Protein AF-A0A7V3CCT3-F1 (afdb_monomer_lite)

Foldseek 3Di:
DDDDDDDDDDDDDDDDDDDPDDDPPPPPVVVVVVVVPLPQFAEAEDALPDFDDPLQWAEEEAALDDAPPDDCVRSVHPYYLNLLHDDPVLCVVPVVDPVCQVVSLVVSLVSVVVVVVSLVVQVVCSSVGRHHYYYDNDPDPCRDSSNSSVVSSPPD

Secondary structure (DSSP, 8-state):
--------------------------TTHHHHHHHHT----EEEEEETTSPP-GGG-EEEE--SSPPTT--HHHHT-SEE-GGGSPPHHHHHHHTT-GGGHHHHHHHHHHHHHTTHHHHHHHHHHHHHHSEEEEEE--S-SSSSHHHHHHHHHH--

Sequence (156 aa):
MGIWEAIRCRSRHPRWNTWARRAPRDRFQSKIQASLQKGRGVIQIKRVYESPLKKDGYRVLVDRLWPRGLSKQAAKVDLWLKEVAPSDSLRKWYSHDVEKWQGFVKKYSAELRGKSPSLAQIKALEKQQGTVTLLFGARDPEHNQAVVLLRVLKKK

Radius of gyration: 30.1 Å; chains: 1; bounding box: 76×50×82 Å

Structure (mmCIF, N/CA/C/O backbone):
data_AF-A0A7V3CCT3-F1
#
_entry.id   AF-A0A7V3CCT3-F1
#
loop_
_atom_site.group_PDB
_atom_site.id
_atom_site.type_symbol
_atom_site.label_atom_id
_atom_site.label_alt_id
_atom_site.label_comp_id
_atom_site.label_asym_id
_atom_site.label_entity_id
_atom_site.label_seq_id
_atom_site.pdbx_PDB_ins_code
_atom_site.Cartn_x
_atom_site.Cartn_y
_atom_site.Cartn_z
_atom_site.occupancy
_atom_site.B_iso_or_equiv
_atom_site.auth_seq_id
_atom_site.auth_comp_id
_atom_site.auth_asym_id
_atom_site.auth_atom_id
_atom_site.pdbx_PDB_model_num
ATOM 1 N N . MET A 1 1 ? -58.102 -38.742 65.614 1.00 39.06 1 MET A N 1
ATOM 2 C CA . MET A 1 1 ? -56.829 -38.185 65.106 1.00 39.06 1 MET A CA 1
ATOM 3 C C . MET A 1 1 ? -57.101 -37.608 63.722 1.00 39.06 1 MET A C 1
ATOM 5 O O . MET A 1 1 ? -57.576 -38.363 62.889 1.00 39.06 1 MET A O 1
ATOM 9 N N . GLY A 1 2 ? -56.886 -36.301 63.509 1.00 45.34 2 GLY A N 1
ATOM 10 C CA . GLY A 1 2 ? -56.989 -35.654 62.186 1.00 45.34 2 GLY A CA 1
ATOM 11 C C . GLY A 1 2 ? -58.206 -34.751 61.927 1.00 45.34 2 GLY A C 1
ATOM 12 O O . GLY A 1 2 ? -58.857 -34.895 60.902 1.00 45.34 2 GLY A O 1
ATOM 13 N N . ILE A 1 3 ? -58.510 -33.829 62.844 1.00 42.59 3 ILE A N 1
ATOM 14 C CA . ILE A 1 3 ? -59.279 -32.598 62.564 1.00 42.59 3 ILE A CA 1
ATOM 15 C C . ILE A 1 3 ? -58.409 -31.714 61.655 1.00 42.59 3 ILE A C 1
ATOM 17 O O . ILE A 1 3 ? -57.215 -31.682 61.912 1.00 42.59 3 ILE A O 1
ATOM 21 N N . TRP A 1 4 ? -58.957 -31.044 60.634 1.00 37.31 4 TRP A N 1
ATOM 22 C CA . TRP A 1 4 ? -58.768 -29.604 60.354 1.00 37.31 4 TRP A CA 1
ATOM 23 C C . TRP A 1 4 ? -59.691 -29.177 59.207 1.00 37.31 4 TRP A C 1
ATOM 25 O O . TRP A 1 4 ? -59.525 -29.527 58.040 1.00 37.31 4 TRP A O 1
ATOM 35 N N . GLU A 1 5 ? -60.705 -28.438 59.636 1.00 39.12 5 GLU A N 1
ATOM 36 C CA . GLU A 1 5 ? -61.680 -27.677 58.879 1.00 39.12 5 GLU A CA 1
ATOM 37 C C . GLU A 1 5 ? -61.063 -26.613 57.962 1.00 39.12 5 GLU A C 1
ATOM 39 O O . GLU A 1 5 ? -59.902 -26.224 58.071 1.00 39.12 5 GLU A O 1
ATOM 44 N N . ALA A 1 6 ? -61.944 -26.140 57.081 1.00 44.69 6 ALA A N 1
ATOM 45 C CA . ALA A 1 6 ? -61.910 -24.935 56.267 1.00 44.69 6 ALA A CA 1
ATOM 46 C C . ALA A 1 6 ? -61.129 -23.737 56.842 1.00 44.69 6 ALA A C 1
ATOM 48 O O . ALA A 1 6 ? -61.041 -23.561 58.046 1.00 44.69 6 ALA A O 1
ATOM 49 N N . ILE A 1 7 ? -60.729 -22.809 55.963 1.00 51.19 7 ILE A N 1
ATOM 50 C CA . ILE A 1 7 ? -61.188 -21.408 56.028 1.00 51.19 7 ILE A CA 1
ATOM 51 C C . ILE A 1 7 ? -60.802 -20.678 54.736 1.00 51.19 7 ILE A C 1
ATOM 53 O O . ILE A 1 7 ? -59.647 -20.553 54.335 1.00 51.19 7 ILE A O 1
ATOM 57 N N . ARG A 1 8 ? -61.845 -20.163 54.090 1.00 41.59 8 ARG A N 1
ATOM 58 C CA . ARG A 1 8 ? -61.820 -19.166 53.027 1.00 41.59 8 ARG A CA 1
ATOM 59 C C . ARG A 1 8 ? -61.473 -17.828 53.696 1.00 41.59 8 ARG A C 1
ATOM 61 O O . ARG A 1 8 ? -62.270 -17.354 54.497 1.00 41.59 8 ARG A O 1
ATOM 68 N N . CYS A 1 9 ? -60.337 -17.206 53.378 1.00 38.47 9 CYS A N 1
ATOM 69 C CA . CYS A 1 9 ? -60.020 -15.863 53.878 1.00 38.47 9 CYS A CA 1
ATOM 70 C C . CYS A 1 9 ? -59.707 -14.907 52.719 1.00 38.47 9 CYS A C 1
ATOM 72 O O . CYS A 1 9 ? -58.671 -14.983 52.063 1.00 38.47 9 CYS A O 1
ATOM 74 N N . ARG A 1 10 ? -60.664 -14.015 52.453 1.00 44.84 10 ARG A N 1
ATOM 75 C CA . ARG A 1 10 ? -60.545 -12.838 51.592 1.00 44.84 10 ARG A CA 1
ATOM 76 C C . ARG A 1 10 ? -60.201 -11.662 52.499 1.00 44.84 10 ARG A C 1
ATOM 78 O O . ARG A 1 10 ? -61.081 -11.245 53.241 1.00 44.84 10 ARG A O 1
ATOM 85 N N . SER A 1 11 ? -59.016 -11.061 52.369 1.00 49.22 11 SER A N 1
ATOM 86 C CA . SER A 1 11 ? -58.819 -9.656 52.768 1.00 49.22 11 SER A CA 1
ATOM 87 C C . SER A 1 11 ? -57.441 -9.082 52.422 1.00 49.22 11 SER A C 1
ATOM 89 O O . SER A 1 11 ? -56.432 -9.502 52.970 1.00 49.22 11 SER A O 1
ATOM 91 N N . ARG A 1 12 ? -57.497 -8.004 51.626 1.00 44.47 12 ARG A N 1
ATOM 92 C CA . ARG A 1 12 ? -56.816 -6.708 51.827 1.00 44.47 12 ARG A CA 1
ATOM 93 C C . ARG A 1 12 ? -55.294 -6.617 51.611 1.00 44.47 12 ARG A C 1
ATOM 95 O O . ARG A 1 12 ? -54.492 -6.968 52.464 1.00 44.47 12 ARG A O 1
ATOM 102 N N . HIS A 1 13 ? -54.940 -5.932 50.518 1.00 49.50 13 HIS A N 1
ATOM 103 C CA . HIS A 1 13 ? -53.770 -5.045 50.442 1.00 49.50 13 HIS A CA 1
ATOM 104 C C . HIS A 1 13 ? -53.773 -4.001 51.578 1.00 49.50 13 HIS A C 1
ATOM 106 O O . HIS A 1 13 ? -54.846 -3.544 51.983 1.00 49.50 13 HIS A O 1
ATOM 112 N N . PRO A 1 14 ? -52.584 -3.584 52.050 1.00 46.84 14 PRO A N 1
ATOM 113 C CA . PRO A 1 14 ? -52.006 -2.294 51.623 1.00 46.84 14 PRO A CA 1
ATOM 114 C C . PRO A 1 14 ? -50.490 -2.411 51.315 1.00 46.84 14 PRO A C 1
ATOM 116 O O . PRO A 1 14 ? -49.787 -3.183 51.947 1.00 46.84 14 PRO A O 1
ATOM 119 N N . ARG A 1 15 ? -49.979 -1.856 50.206 1.00 41.72 15 ARG A N 1
ATOM 120 C CA . ARG A 1 15 ? -49.548 -0.457 49.947 1.00 41.72 15 ARG A CA 1
ATOM 121 C C . ARG A 1 15 ? -48.090 -0.202 50.402 1.00 41.72 15 ARG A C 1
ATOM 123 O O . ARG A 1 15 ? -47.757 -0.499 51.540 1.00 41.72 15 ARG A O 1
ATOM 130 N N . TRP A 1 16 ? -47.317 0.445 49.507 1.00 39.09 16 TRP A N 1
ATOM 131 C CA . TRP A 1 16 ? -45.945 1.008 49.641 1.00 39.09 16 TRP A CA 1
ATOM 132 C C . TRP A 1 16 ? -44.796 -0.018 49.484 1.00 39.09 16 TRP A C 1
ATOM 134 O O . TRP A 1 16 ? -44.836 -1.066 50.103 1.00 39.09 16 TRP A O 1
ATOM 144 N N . ASN A 1 17 ? -43.742 0.140 48.668 1.00 43.91 17 ASN A N 1
ATOM 145 C CA . ASN A 1 17 ? -43.080 1.283 48.019 1.00 43.91 17 ASN A CA 1
ATOM 146 C C . ASN A 1 17 ? -42.435 0.805 46.693 1.00 43.91 17 ASN A C 1
ATOM 148 O O . ASN A 1 17 ? -41.908 -0.299 46.626 1.00 43.91 17 ASN A O 1
ATOM 152 N N . THR A 1 18 ? -42.623 1.491 45.561 1.00 45.62 18 THR A N 1
ATOM 153 C CA . THR A 1 18 ? -41.684 2.467 44.960 1.00 45.62 18 THR A CA 1
ATOM 154 C C . THR A 1 18 ? -40.189 2.091 45.025 1.00 45.62 18 THR A C 1
ATOM 156 O O . THR A 1 18 ? -39.649 1.751 46.072 1.00 45.62 18 THR A O 1
ATOM 159 N N . TRP A 1 19 ? -39.510 2.254 43.880 1.00 41.69 19 TRP A N 1
ATOM 160 C CA . TRP A 1 19 ? -38.050 2.200 43.699 1.00 41.69 19 TRP A CA 1
ATOM 161 C C . TRP A 1 19 ? -37.409 0.802 43.650 1.00 41.69 19 TRP A C 1
ATOM 163 O O . TRP A 1 19 ? -36.499 0.495 44.420 1.00 41.69 19 TRP A O 1
ATOM 173 N N . ALA A 1 20 ? -37.748 0.004 42.629 1.00 43.47 20 ALA A N 1
ATOM 174 C CA . ALA A 1 20 ? -36.743 -0.874 42.024 1.00 43.47 20 ALA A CA 1
ATOM 175 C C . ALA A 1 20 ? -35.636 0.036 41.474 1.00 43.47 20 ALA A C 1
ATOM 177 O O . ALA A 1 20 ? -35.740 0.623 40.393 1.00 43.47 20 ALA A O 1
ATOM 178 N N . ARG A 1 21 ? -34.644 0.276 42.333 1.00 44.69 21 ARG A N 1
ATOM 179 C CA . ARG A 1 21 ? -33.510 1.156 42.105 1.00 44.69 21 ARG A CA 1
ATOM 180 C C . ARG A 1 21 ? -32.900 0.783 40.765 1.00 44.69 21 ARG A C 1
ATOM 182 O O . ARG A 1 21 ? -32.457 -0.345 40.567 1.00 44.69 21 ARG A O 1
ATOM 189 N N . ARG A 1 22 ? -32.888 1.768 39.863 1.00 43.06 22 ARG A N 1
ATOM 190 C CA . ARG A 1 22 ? -31.959 1.843 38.739 1.00 43.06 22 ARG A CA 1
ATOM 191 C C . ARG A 1 22 ? -30.612 1.339 39.246 1.00 43.06 22 ARG A C 1
ATOM 193 O O . ARG A 1 22 ? -29.985 2.014 40.062 1.00 43.06 22 ARG A O 1
ATOM 200 N N . ALA A 1 23 ? -30.206 0.152 38.801 1.00 43.25 23 ALA A N 1
ATOM 201 C CA . ALA A 1 23 ? -28.835 -0.287 38.969 1.00 43.25 23 ALA A CA 1
ATOM 202 C C . ALA A 1 23 ? -27.946 0.870 38.483 1.00 43.25 23 ALA A C 1
ATOM 204 O O . ALA A 1 23 ? -28.235 1.427 37.412 1.00 43.25 23 ALA A O 1
ATOM 205 N N . PRO A 1 24 ? -26.926 1.297 39.248 1.00 44.81 24 PRO A N 1
ATOM 206 C CA . PRO A 1 24 ? -25.957 2.241 38.733 1.00 44.81 24 PRO A CA 1
ATOM 207 C C . PRO A 1 24 ? -25.409 1.616 37.457 1.00 44.81 24 PRO A C 1
ATOM 209 O O . PRO A 1 24 ? -24.809 0.543 37.490 1.00 44.81 24 PRO A O 1
ATOM 212 N N . ARG A 1 25 ? -25.702 2.235 36.310 1.00 48.25 25 ARG A N 1
ATOM 213 C CA . ARG A 1 25 ? -25.051 1.886 35.053 1.00 48.25 25 ARG A CA 1
ATOM 214 C C . ARG A 1 25 ? -23.604 2.280 35.265 1.00 48.25 25 ARG A C 1
ATOM 216 O O . ARG A 1 25 ? -23.254 3.455 35.168 1.00 48.25 25 ARG A O 1
ATOM 223 N N . ASP A 1 26 ? -22.833 1.300 35.704 1.00 50.44 26 ASP A N 1
ATOM 224 C CA . ASP A 1 26 ? -21.446 1.428 36.074 1.00 50.44 26 ASP A CA 1
ATOM 225 C C . ASP A 1 26 ? -20.691 2.039 34.883 1.00 50.44 26 ASP A C 1
ATOM 227 O O . ASP A 1 26 ? -20.462 1.417 33.842 1.00 50.44 26 ASP A O 1
ATOM 231 N N . ARG A 1 27 ? -20.399 3.340 34.997 1.00 51.38 27 ARG A N 1
ATOM 232 C CA . ARG A 1 27 ? -19.693 4.135 33.981 1.00 51.38 27 ARG A CA 1
ATOM 233 C C . ARG A 1 27 ? -18.247 3.639 33.806 1.00 51.38 27 ARG A C 1
ATOM 235 O O . ARG A 1 27 ? -17.562 4.040 32.867 1.00 51.38 27 ARG A O 1
ATOM 242 N N . PHE A 1 28 ? -17.777 2.780 34.711 1.00 49.88 28 PHE A N 1
ATOM 243 C CA . PHE A 1 28 ? -16.429 2.240 34.735 1.00 49.88 28 PHE A CA 1
ATOM 244 C C . PHE A 1 28 ? -16.306 1.023 33.807 1.00 49.88 28 PHE A C 1
ATOM 246 O O . PHE A 1 28 ? -15.385 0.968 32.989 1.00 49.88 28 PHE A O 1
ATOM 253 N N . GLN A 1 29 ? -17.295 0.121 33.808 1.00 45.41 29 GLN A N 1
ATOM 254 C CA . GLN A 1 29 ? -17.315 -1.041 32.904 1.00 45.41 29 GLN A CA 1
ATOM 255 C C . GLN A 1 29 ? -17.384 -0.663 31.413 1.00 45.41 29 GLN A C 1
ATOM 257 O O . GLN A 1 29 ? -16.833 -1.366 30.565 1.00 45.41 29 GLN A O 1
ATOM 262 N N . SER A 1 30 ? -17.968 0.491 31.081 1.00 51.03 30 SER A N 1
ATOM 263 C CA . SER A 1 30 ? -18.084 0.964 29.692 1.00 51.03 30 SER A CA 1
ATOM 264 C C . SER A 1 30 ? -16.743 1.410 29.090 1.00 51.03 30 SER A C 1
ATOM 266 O O . SER A 1 30 ? -16.529 1.254 27.888 1.00 51.03 30 SER A O 1
ATOM 268 N N . LYS A 1 31 ? -15.801 1.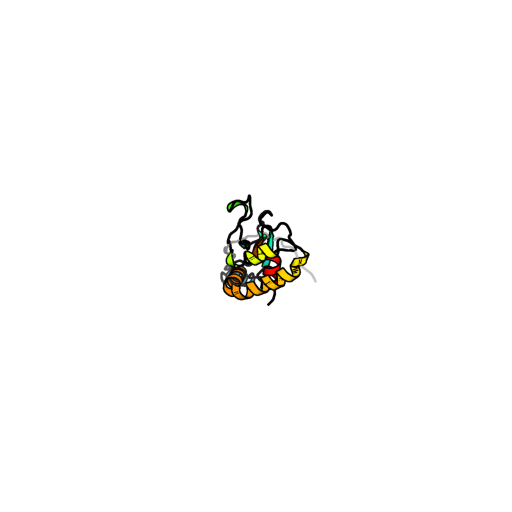908 29.906 1.00 49.81 31 LYS A N 1
ATOM 269 C CA . LYS A 1 31 ? -14.456 2.287 29.429 1.00 49.81 31 LYS A CA 1
ATOM 270 C C . LYS A 1 31 ? -13.546 1.077 29.217 1.00 49.81 31 LYS A C 1
ATOM 272 O O . LYS A 1 31 ? -12.746 1.082 28.286 1.00 49.81 31 LYS A O 1
ATOM 277 N N . ILE A 1 32 ? -13.694 0.041 30.043 1.00 54.47 32 ILE A N 1
ATOM 278 C CA . ILE A 1 32 ? -12.896 -1.192 29.959 1.00 54.47 32 ILE A CA 1
ATOM 279 C C . ILE A 1 32 ? -13.372 -2.072 28.790 1.00 54.47 32 ILE A C 1
ATOM 281 O O . ILE A 1 32 ? -12.557 -2.627 28.058 1.00 54.47 32 ILE A O 1
ATOM 285 N N . GLN A 1 33 ? -14.680 -2.128 28.518 1.00 48.53 33 GLN A N 1
ATOM 286 C CA . GLN A 1 33 ? -15.198 -2.819 27.329 1.00 48.53 33 GLN A CA 1
ATOM 287 C C . GLN A 1 33 ? -14.821 -2.113 26.013 1.00 48.53 33 GLN A C 1
ATOM 289 O O . GLN A 1 33 ? -14.535 -2.786 25.023 1.00 48.53 33 GLN A O 1
ATOM 294 N N . ALA A 1 34 ? -14.740 -0.776 26.002 1.00 49.75 34 ALA A N 1
ATOM 295 C CA . ALA A 1 34 ? -14.255 -0.016 24.846 1.00 49.75 34 ALA A CA 1
ATOM 296 C C . ALA A 1 34 ? -12.736 -0.164 24.615 1.00 49.75 34 ALA A C 1
ATOM 298 O O . ALA A 1 34 ? -12.281 -0.090 23.475 1.00 49.75 34 ALA A O 1
ATOM 299 N N . SER A 1 35 ? -11.942 -0.398 25.669 1.00 48.25 35 SER A N 1
ATOM 300 C CA . SER A 1 35 ? -10.492 -0.604 25.544 1.00 48.25 35 SER A CA 1
ATOM 301 C C . SER A 1 35 ? -10.116 -2.036 25.141 1.00 48.25 35 SER A C 1
ATOM 303 O O . SER A 1 35 ? -9.110 -2.223 24.459 1.00 48.25 35 SER A O 1
ATOM 305 N N . LEU A 1 36 ? -10.944 -3.032 25.481 1.00 48.16 36 LEU A N 1
ATOM 306 C CA . LEU A 1 36 ? -10.728 -4.450 25.150 1.00 48.16 36 LEU A CA 1
ATOM 307 C C . LEU A 1 36 ? -11.231 -4.856 23.752 1.00 48.16 36 LEU A C 1
ATOM 309 O O . LEU A 1 36 ? -10.789 -5.872 23.222 1.00 48.16 36 LEU A O 1
ATOM 313 N N . GLN A 1 37 ? -12.087 -4.049 23.111 1.00 50.06 37 GLN A N 1
ATOM 314 C CA . GLN A 1 37 ? -12.471 -4.216 21.698 1.00 50.06 37 GLN A CA 1
ATOM 315 C C . GLN A 1 37 ? -11.497 -3.566 20.703 1.00 50.06 37 GLN A C 1
ATOM 317 O O . GLN A 1 37 ? -11.773 -3.542 19.502 1.00 50.06 37 GLN A O 1
ATOM 322 N N . LYS A 1 38 ? -10.320 -3.095 21.142 1.00 55.53 38 LYS A N 1
ATOM 323 C CA . LYS A 1 38 ? -9.178 -2.900 20.232 1.00 55.53 38 LYS A CA 1
ATOM 324 C C . LYS A 1 38 ? -8.644 -4.272 19.813 1.00 55.53 38 LYS A C 1
ATOM 326 O O . LYS A 1 38 ? -7.557 -4.696 20.200 1.00 55.53 38 LYS A O 1
ATOM 331 N N . GLY A 1 39 ? -9.459 -4.992 19.042 1.00 52.22 39 GLY A N 1
ATOM 332 C CA . GLY A 1 39 ? -9.052 -6.189 18.331 1.00 52.22 39 GLY A CA 1
ATOM 333 C C . GLY A 1 39 ? -7.802 -5.874 17.522 1.00 52.22 39 GLY A C 1
ATOM 334 O O . GLY A 1 39 ? -7.616 -4.737 17.083 1.00 52.22 39 GLY A O 1
ATOM 335 N N . ARG A 1 40 ? -6.922 -6.872 17.383 1.00 66.75 40 ARG A N 1
ATOM 336 C CA . ARG A 1 40 ? -5.731 -6.796 16.529 1.00 66.75 40 ARG A CA 1
ATOM 337 C C . ARG A 1 40 ? -6.106 -6.050 15.259 1.00 66.75 40 ARG A C 1
ATOM 339 O O . ARG A 1 40 ? -7.024 -6.480 14.562 1.00 66.75 40 ARG A O 1
ATOM 346 N N . GLY A 1 41 ? -5.452 -4.918 15.035 1.00 76.56 41 GLY A N 1
ATOM 347 C CA . GLY A 1 41 ? -5.752 -4.108 13.880 1.00 76.56 41 GLY A CA 1
ATOM 348 C C . GLY A 1 41 ? -5.677 -4.947 12.606 1.00 76.56 41 GLY A C 1
ATOM 349 O O . GLY A 1 41 ? -4.896 -5.897 12.500 1.00 76.56 41 GLY A O 1
ATOM 350 N N . VAL A 1 42 ? -6.578 -4.668 11.673 1.00 89.94 42 VAL A N 1
ATOM 351 C CA . VAL A 1 42 ? -6.674 -5.402 10.416 1.00 89.94 42 VAL A CA 1
ATOM 352 C C . VAL A 1 42 ? -6.231 -4.472 9.312 1.00 89.94 42 VAL A C 1
ATOM 354 O O . VAL A 1 42 ? -6.879 -3.468 9.029 1.00 89.94 42 VAL A O 1
ATOM 357 N N . ILE A 1 43 ? -5.126 -4.829 8.667 1.00 92.75 43 ILE A N 1
ATOM 358 C CA . ILE A 1 43 ? -4.710 -4.208 7.416 1.00 92.75 43 ILE A CA 1
ATOM 359 C C . ILE A 1 43 ? -5.153 -5.130 6.283 1.00 92.75 43 ILE A C 1
ATOM 361 O O . ILE A 1 43 ? -4.792 -6.312 6.251 1.00 92.75 43 ILE A O 1
ATOM 365 N N . GLN A 1 44 ? -5.941 -4.589 5.362 1.00 93.94 44 GLN A N 1
ATOM 366 C CA . GLN A 1 44 ? -6.423 -5.280 4.169 1.00 93.94 44 GLN A CA 1
ATOM 367 C C . GLN A 1 44 ? -6.172 -4.438 2.919 1.00 93.94 44 GLN A C 1
ATOM 369 O O . GLN A 1 44 ? -5.804 -3.268 3.008 1.00 93.94 44 GLN A O 1
ATOM 374 N N . ILE A 1 45 ? -6.348 -5.043 1.749 1.00 94.81 45 ILE A N 1
ATOM 375 C CA . ILE A 1 45 ? -6.208 -4.379 0.451 1.00 94.81 45 ILE A CA 1
ATOM 376 C C . ILE A 1 45 ? -7.541 -4.437 -0.283 1.00 94.81 45 ILE A C 1
ATOM 378 O O . ILE A 1 45 ? -8.290 -5.401 -0.126 1.00 94.81 45 ILE A O 1
ATOM 382 N N . LYS A 1 46 ? -7.840 -3.412 -1.076 1.00 93.75 46 LYS A N 1
ATOM 383 C CA . LYS A 1 46 ? -9.046 -3.368 -1.907 1.00 93.75 46 LYS A CA 1
ATOM 384 C C . LYS A 1 46 ? -8.809 -2.504 -3.134 1.00 93.75 46 LYS A C 1
ATOM 386 O O . LYS A 1 46 ? -8.057 -1.527 -3.064 1.00 93.75 46 LYS A O 1
ATOM 391 N N . ARG A 1 47 ? -9.453 -2.816 -4.257 1.00 93.94 47 ARG A N 1
ATOM 392 C CA . ARG A 1 47 ? -9.369 -1.940 -5.426 1.00 93.94 47 ARG A CA 1
ATOM 393 C C . ARG A 1 47 ? -10.183 -0.680 -5.170 1.00 93.94 47 ARG A C 1
ATOM 395 O O . ARG A 1 47 ? -11.297 -0.720 -4.660 1.00 93.94 47 ARG A O 1
ATOM 402 N N . VAL A 1 48 ? -9.640 0.462 -5.568 1.00 92.00 48 VAL A N 1
ATOM 403 C CA . VAL A 1 48 ? -10.300 1.765 -5.396 1.00 92.00 48 VAL A CA 1
ATOM 404 C C . VAL A 1 48 ? -11.596 1.900 -6.207 1.00 92.00 48 VAL A C 1
ATOM 406 O O . VAL A 1 48 ? -12.465 2.681 -5.837 1.00 92.00 48 VAL A O 1
ATOM 409 N N . TYR A 1 49 ? -11.740 1.110 -7.276 1.00 89.38 49 TYR A N 1
ATOM 410 C CA . TYR A 1 49 ? -12.951 1.037 -8.102 1.00 89.38 49 TYR A CA 1
ATOM 411 C C . TYR A 1 49 ? -14.060 0.169 -7.492 1.00 89.38 49 TYR A C 1
ATOM 413 O O . TYR A 1 49 ? -15.191 0.212 -7.966 1.00 89.38 49 TYR A O 1
ATOM 421 N N . GLU A 1 50 ? -13.759 -0.632 -6.468 1.00 88.38 50 GLU A N 1
ATOM 422 C CA . GLU A 1 50 ? -14.783 -1.407 -5.773 1.00 88.38 50 GLU A CA 1
ATOM 423 C C . GLU A 1 50 ? -15.573 -0.517 -4.815 1.00 88.38 50 GLU A C 1
ATOM 425 O O . GLU A 1 50 ? -15.011 0.336 -4.116 1.00 88.38 50 GLU A O 1
ATOM 430 N N . SER A 1 51 ? -16.882 -0.765 -4.729 1.00 88.44 51 SER A N 1
ATOM 431 C CA . SER A 1 51 ? -17.779 0.015 -3.882 1.00 88.44 51 SER A CA 1
ATOM 432 C C . SER A 1 51 ? -17.301 0.030 -2.423 1.00 88.44 51 SER A C 1
ATOM 434 O O . SER A 1 51 ? -16.970 -1.027 -1.867 1.00 88.44 51 SER A O 1
ATOM 436 N N . PRO A 1 52 ? -17.254 1.206 -1.776 1.00 89.38 52 PRO A N 1
ATOM 437 C CA . PRO A 1 52 ? -16.833 1.323 -0.388 1.00 89.38 52 PRO A CA 1
ATOM 438 C C . PRO A 1 52 ? -17.821 0.608 0.536 1.00 89.38 52 PRO A C 1
ATOM 440 O O . PRO A 1 52 ? -19.032 0.794 0.434 1.00 89.38 52 PRO A O 1
ATOM 443 N N . LEU A 1 53 ? -17.301 -0.207 1.452 1.00 89.56 53 LEU A N 1
ATOM 444 C CA . LEU A 1 53 ? -18.092 -0.935 2.441 1.00 89.56 53 LEU A CA 1
ATOM 445 C C . LEU A 1 53 ? -17.770 -0.424 3.844 1.00 89.56 53 LEU A C 1
ATOM 447 O O . LEU A 1 53 ? -16.641 -0.038 4.128 1.00 89.56 53 LEU A O 1
ATOM 451 N N . LYS A 1 54 ? -18.741 -0.494 4.762 1.00 85.06 54 LYS A N 1
ATOM 452 C CA . LYS A 1 54 ? -18.541 -0.081 6.166 1.00 85.06 54 LYS A CA 1
ATOM 453 C C . LYS A 1 54 ? -17.422 -0.865 6.866 1.00 85.06 54 LYS A C 1
ATOM 455 O O . LYS A 1 54 ? -16.748 -0.325 7.732 1.00 85.06 54 LYS A O 1
ATOM 460 N N . LYS A 1 55 ? -17.195 -2.116 6.451 1.00 87.88 55 LYS A N 1
ATOM 461 C CA . LYS A 1 55 ? -16.109 -2.975 6.950 1.00 87.88 55 LYS A CA 1
ATOM 462 C C . LYS A 1 55 ? -14.713 -2.570 6.465 1.00 87.88 55 LYS A C 1
ATOM 464 O O . LYS A 1 55 ? -13.735 -3.133 6.939 1.00 87.88 55 LYS A O 1
ATOM 469 N N . ASP A 1 56 ? -14.608 -1.641 5.512 1.00 87.88 56 ASP A N 1
ATOM 470 C CA . ASP A 1 56 ? -13.310 -1.196 4.998 1.00 87.88 56 ASP A CA 1
ATOM 471 C C . ASP A 1 56 ? -12.572 -0.316 6.027 1.00 87.88 56 ASP A C 1
ATOM 473 O O . ASP A 1 56 ? -11.353 -0.162 5.944 1.00 87.88 56 ASP A O 1
ATOM 477 N N . GLY A 1 57 ? -13.283 0.238 7.014 1.00 91.62 57 GLY A N 1
ATOM 478 C CA . GLY A 1 57 ? -12.691 1.132 8.005 1.00 91.62 57 GLY A CA 1
ATOM 479 C C . GLY A 1 57 ? -12.037 2.343 7.340 1.00 91.62 57 GLY A C 1
ATOM 480 O O . GLY A 1 57 ? -12.636 2.974 6.470 1.00 91.62 57 GLY A O 1
ATOM 481 N N . TYR A 1 58 ? -10.805 2.648 7.743 1.00 93.81 58 TYR A N 1
ATOM 482 C CA . TYR A 1 58 ? -10.046 3.790 7.239 1.00 93.81 58 TYR A CA 1
ATOM 483 C C . TYR A 1 58 ? -9.383 3.476 5.893 1.00 93.81 58 TYR A C 1
ATOM 485 O O . TYR A 1 58 ? -8.598 2.531 5.779 1.00 93.81 58 TYR A O 1
ATOM 493 N N . ARG A 1 59 ? -9.675 4.266 4.860 1.00 94.44 59 ARG A N 1
ATOM 494 C CA . ARG A 1 59 ? -9.288 3.992 3.470 1.00 94.44 59 ARG A CA 1
ATOM 495 C C . ARG A 1 59 ? -8.090 4.839 3.047 1.00 94.44 59 ARG A C 1
ATOM 497 O O . ARG A 1 59 ? -8.187 6.057 2.894 1.00 94.44 59 ARG A O 1
ATOM 504 N N . VAL A 1 60 ? -6.958 4.180 2.802 1.00 94.94 60 VAL A N 1
ATOM 505 C CA . VAL A 1 60 ? -5.681 4.822 2.459 1.00 94.94 60 VAL A CA 1
ATOM 506 C C . VAL A 1 60 ? -5.291 4.490 1.025 1.00 94.94 60 VAL A C 1
ATOM 508 O O . VAL A 1 60 ? -4.997 3.341 0.717 1.00 94.94 60 VAL A O 1
ATOM 511 N N . LEU A 1 61 ? -5.233 5.483 0.140 1.00 94.81 61 LEU A N 1
ATOM 512 C CA . LEU A 1 61 ? -4.700 5.307 -1.211 1.00 94.81 61 LEU A CA 1
ATOM 513 C C . LEU A 1 61 ? -3.173 5.213 -1.159 1.00 94.81 61 LEU A C 1
ATOM 515 O O . LEU A 1 61 ? -2.509 6.142 -0.698 1.00 94.81 61 LEU A O 1
ATOM 519 N N . VAL A 1 62 ? -2.626 4.101 -1.654 1.00 94.12 62 VAL A N 1
ATOM 520 C CA . VAL A 1 62 ? -1.177 3.817 -1.657 1.00 94.12 62 VAL A CA 1
ATOM 521 C C . VAL A 1 62 ? -0.554 3.874 -3.053 1.00 94.12 62 VAL A C 1
ATOM 523 O O . VAL A 1 62 ? 0.600 3.498 -3.245 1.00 94.12 62 VAL A O 1
ATOM 526 N N . ASP A 1 63 ? -1.313 4.346 -4.040 1.00 91.06 63 ASP A N 1
ATOM 527 C CA . ASP A 1 63 ? -0.810 4.605 -5.383 1.00 91.06 63 ASP A CA 1
ATOM 528 C C . ASP A 1 63 ? -0.176 5.986 -5.504 1.00 91.06 63 ASP A C 1
ATOM 530 O O . ASP A 1 63 ? -0.612 6.956 -4.884 1.00 91.06 63 ASP A O 1
ATOM 534 N N . ARG A 1 64 ? 0.835 6.096 -6.369 1.00 89.06 64 ARG A N 1
ATOM 535 C CA . ARG A 1 64 ? 1.440 7.395 -6.695 1.00 89.06 64 ARG A CA 1
ATOM 536 C C . ARG A 1 64 ? 0.535 8.241 -7.584 1.00 89.06 64 ARG A C 1
ATOM 538 O O . ARG A 1 64 ? 0.610 9.464 -7.545 1.00 89.06 64 ARG A O 1
ATOM 545 N N . LEU A 1 65 ? -0.293 7.586 -8.393 1.00 87.81 65 LEU A N 1
ATOM 546 C CA . LEU A 1 65 ? -1.210 8.227 -9.323 1.00 87.81 65 LEU A CA 1
ATOM 547 C C . LEU A 1 65 ? -2.640 8.060 -8.833 1.00 87.81 65 LEU A C 1
ATOM 549 O O . LEU A 1 65 ? -3.039 6.982 -8.399 1.00 87.81 65 LEU A O 1
ATOM 553 N N . TRP A 1 66 ? -3.418 9.129 -8.947 1.00 87.94 66 TRP A N 1
ATOM 554 C CA . TRP A 1 66 ? -4.844 9.051 -8.685 1.00 87.94 66 TRP A CA 1
ATOM 555 C C . TRP A 1 66 ? -5.523 8.149 -9.737 1.00 87.94 66 TRP A C 1
ATOM 557 O O . TRP A 1 66 ? -5.213 8.274 -10.929 1.00 87.94 66 TRP A O 1
ATOM 567 N N . PRO A 1 67 ? -6.428 7.234 -9.340 1.00 86.94 67 PRO A N 1
ATOM 568 C CA . PRO A 1 67 ? -7.165 6.394 -10.281 1.00 86.94 67 PRO A CA 1
ATOM 569 C C . PRO A 1 67 ? -7.998 7.244 -11.245 1.00 86.94 67 PRO A C 1
ATOM 571 O O . PRO A 1 67 ? -8.701 8.173 -10.845 1.00 86.94 67 PRO A O 1
ATOM 574 N N . ARG A 1 68 ? -7.918 6.932 -12.539 1.00 87.75 68 ARG A N 1
ATOM 575 C CA . ARG A 1 68 ? -8.622 7.697 -13.574 1.00 87.75 68 ARG A CA 1
ATOM 576 C C . ARG A 1 68 ? -10.132 7.491 -13.454 1.00 87.75 68 ARG A C 1
ATOM 578 O O . ARG A 1 68 ? -10.584 6.405 -13.112 1.00 87.75 68 ARG A O 1
ATOM 585 N N . GLY A 1 69 ? -10.904 8.533 -13.757 1.00 87.44 69 GLY A N 1
ATOM 586 C CA . GLY A 1 69 ? -12.369 8.455 -13.789 1.00 87.44 69 GLY A CA 1
ATOM 587 C C . GLY A 1 69 ? -13.051 8.343 -12.420 1.00 87.44 69 GLY A C 1
ATOM 588 O O . GLY A 1 69 ? -14.263 8.174 -12.373 1.00 87.44 69 GLY A O 1
ATOM 589 N N . LEU A 1 70 ? -12.313 8.459 -11.309 1.00 87.31 70 LEU A N 1
ATOM 590 C CA . LEU A 1 70 ? -12.890 8.486 -9.965 1.00 87.31 70 LEU A CA 1
ATOM 591 C C . LEU A 1 70 ? -12.759 9.869 -9.335 1.00 87.31 70 LEU A C 1
ATOM 593 O O . LEU A 1 70 ? -11.668 10.434 -9.264 1.00 87.31 70 LEU A O 1
ATOM 597 N N . SER A 1 71 ? -13.863 10.395 -8.809 1.00 86.88 71 SER A N 1
ATOM 598 C CA . SER A 1 71 ? -13.829 11.580 -7.953 1.00 86.88 71 SER A CA 1
ATOM 599 C C . SER A 1 71 ? -13.366 11.207 -6.540 1.00 86.88 71 SER A C 1
ATOM 601 O O . SER A 1 71 ? -13.545 10.073 -6.087 1.00 86.88 71 SER A O 1
ATOM 603 N N . LYS A 1 72 ? -12.803 12.171 -5.798 1.00 80.94 72 LYS A N 1
ATOM 604 C CA . LYS A 1 72 ? -12.422 11.973 -4.382 1.00 80.94 72 LYS A CA 1
ATOM 605 C C . LYS A 1 72 ? -13.598 11.484 -3.529 1.00 80.94 72 LYS A C 1
ATOM 607 O O . LYS A 1 72 ? -13.424 10.623 -2.672 1.00 80.94 72 LYS A O 1
ATOM 612 N N . GLN A 1 73 ? -14.795 12.006 -3.804 1.00 84.12 73 GLN A N 1
ATOM 613 C CA . GLN A 1 73 ? -16.022 11.649 -3.092 1.00 84.12 73 GLN A CA 1
ATOM 614 C C . GLN A 1 73 ? -16.468 10.212 -3.389 1.00 84.12 73 GLN A C 1
ATOM 616 O O . GLN A 1 73 ? -16.832 9.491 -2.459 1.00 84.12 73 GLN A O 1
ATOM 621 N N . ALA A 1 74 ? -16.399 9.788 -4.656 1.00 84.50 74 ALA A N 1
ATOM 622 C CA . ALA A 1 74 ? -16.768 8.438 -5.075 1.00 84.50 74 ALA A CA 1
ATOM 623 C C . ALA A 1 74 ? -15.783 7.385 -4.548 1.00 84.50 74 ALA A C 1
ATOM 625 O O . ALA A 1 74 ? -16.196 6.339 -4.056 1.00 84.50 74 ALA A O 1
ATOM 626 N N . ALA A 1 75 ? -14.481 7.686 -4.586 1.00 84.00 75 ALA A N 1
ATOM 627 C CA . ALA A 1 75 ? -13.439 6.767 -4.133 1.00 84.00 75 ALA A CA 1
ATOM 628 C C . ALA A 1 75 ? -13.423 6.563 -2.604 1.00 84.00 75 ALA A C 1
ATOM 630 O O . ALA A 1 75 ? -12.848 5.576 -2.132 1.00 84.00 75 ALA A O 1
ATOM 631 N N . LYS A 1 76 ? -14.042 7.478 -1.834 1.00 88.94 76 LYS A N 1
ATOM 632 C CA . LYS A 1 76 ? -14.033 7.492 -0.358 1.00 88.94 76 LYS A CA 1
ATOM 633 C C . LYS A 1 76 ? -12.620 7.247 0.183 1.00 88.94 76 LYS A C 1
ATOM 635 O O . LYS A 1 76 ? -12.383 6.285 0.904 1.00 88.94 76 LYS A O 1
ATOM 640 N N . VAL A 1 77 ? -11.663 8.053 -0.274 1.00 91.88 77 VAL A N 1
ATOM 641 C CA . VAL A 1 77 ? -10.271 7.998 0.192 1.00 91.88 77 VAL A CA 1
ATOM 642 C C . VAL A 1 77 ? -10.135 8.969 1.357 1.00 91.88 77 VAL A C 1
ATOM 644 O O . VAL A 1 77 ? -10.315 10.169 1.158 1.00 91.88 77 VAL A O 1
ATOM 647 N N . ASP A 1 78 ? -9.804 8.460 2.540 1.00 91.81 78 ASP A N 1
ATOM 648 C CA . ASP A 1 78 ? -9.592 9.280 3.737 1.00 91.81 78 ASP A CA 1
ATOM 649 C C . ASP A 1 78 ? -8.187 9.891 3.748 1.00 91.81 78 ASP A C 1
ATOM 651 O O . ASP A 1 78 ? -7.997 11.043 4.135 1.00 91.81 78 ASP A O 1
ATOM 655 N N . LEU A 1 79 ? -7.194 9.127 3.278 1.00 92.94 79 LEU A N 1
ATOM 656 C CA . LEU A 1 79 ? -5.799 9.553 3.209 1.00 92.94 79 LEU A CA 1
ATOM 657 C C . LEU A 1 79 ? -5.144 9.093 1.910 1.00 92.94 79 LEU A C 1
ATOM 659 O O . LEU A 1 79 ? -5.269 7.939 1.511 1.00 92.94 79 LEU A O 1
ATOM 663 N N . TRP A 1 80 ? -4.371 9.975 1.280 1.00 94.19 80 TRP A N 1
ATOM 664 C CA . TRP A 1 80 ? -3.534 9.621 0.138 1.00 94.19 80 TRP A CA 1
ATOM 665 C C . TRP A 1 80 ? -2.056 9.626 0.527 1.00 94.19 80 TRP A C 1
ATOM 667 O O . TRP A 1 80 ? -1.442 10.681 0.684 1.00 94.19 80 TRP A O 1
ATOM 677 N N . LEU A 1 81 ? -1.476 8.434 0.666 1.00 93.12 81 LEU A N 1
ATOM 678 C CA . LEU A 1 81 ? -0.104 8.236 1.120 1.00 93.12 81 LEU A CA 1
ATOM 679 C C . LEU A 1 81 ? 0.830 7.915 -0.053 1.00 93.12 81 LEU A C 1
ATOM 681 O O . LEU A 1 81 ? 1.387 6.826 -0.155 1.00 93.12 81 LEU A O 1
ATOM 685 N N . LYS A 1 82 ? 1.027 8.887 -0.946 1.00 91.06 82 LYS A N 1
ATOM 686 C CA . LYS A 1 82 ? 1.885 8.754 -2.142 1.00 91.06 82 LYS A CA 1
ATOM 687 C C . LYS A 1 82 ? 3.340 8.360 -1.843 1.00 91.06 82 LYS A C 1
ATOM 689 O O . LYS A 1 82 ? 4.004 7.794 -2.705 1.00 91.06 82 LYS A O 1
ATOM 694 N N . GLU A 1 83 ? 3.826 8.643 -0.635 1.00 89.50 83 GLU A N 1
ATOM 695 C CA . GLU A 1 83 ? 5.205 8.359 -0.224 1.00 89.50 83 GLU A CA 1
ATOM 696 C C . GLU A 1 83 ? 5.493 6.856 -0.155 1.00 89.50 83 GLU A C 1
ATOM 698 O O . GLU A 1 83 ? 6.592 6.417 -0.494 1.00 89.50 83 GLU A O 1
ATOM 703 N N . VAL A 1 84 ? 4.493 6.039 0.198 1.00 92.06 84 VAL A N 1
ATOM 704 C CA . VAL A 1 84 ? 4.660 4.581 0.281 1.00 92.06 84 VAL A CA 1
ATOM 705 C C . VAL A 1 84 ? 4.688 3.914 -1.097 1.00 92.06 84 VAL A C 1
ATOM 707 O O . VAL A 1 84 ? 5.220 2.815 -1.231 1.00 92.06 84 VAL A O 1
ATOM 710 N N . ALA A 1 85 ? 4.164 4.574 -2.1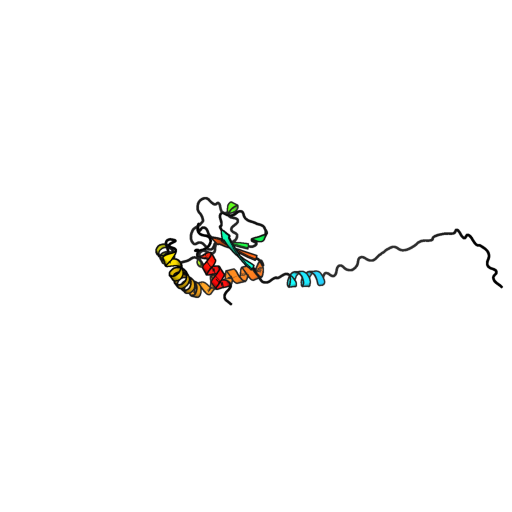32 1.00 91.25 85 ALA A N 1
ATOM 711 C CA . ALA A 1 85 ? 4.088 4.042 -3.491 1.00 91.25 85 ALA A CA 1
ATOM 712 C C . ALA A 1 85 ? 5.485 3.740 -4.079 1.00 91.25 85 ALA A C 1
ATOM 714 O O . ALA A 1 85 ? 6.463 4.370 -3.666 1.00 91.25 85 ALA A O 1
ATOM 715 N N . PRO A 1 86 ? 5.622 2.806 -5.038 1.00 92.00 86 PRO A N 1
ATOM 716 C CA . PRO A 1 86 ? 6.906 2.530 -5.688 1.00 92.00 86 PRO A CA 1
ATOM 717 C C . PRO A 1 86 ? 7.461 3.772 -6.399 1.00 92.00 86 PRO A C 1
ATOM 719 O O . PRO A 1 86 ? 6.704 4.659 -6.814 1.00 92.00 86 PRO A O 1
ATOM 722 N N . SER A 1 87 ? 8.785 3.837 -6.548 1.00 91.94 87 SER A N 1
ATOM 723 C CA . SER A 1 87 ? 9.433 4.881 -7.349 1.00 91.94 87 SER A CA 1
ATOM 724 C C . SER A 1 87 ? 8.949 4.869 -8.807 1.00 91.94 87 SER A C 1
ATOM 726 O O . SER A 1 87 ? 8.491 3.847 -9.327 1.00 91.94 87 SER A O 1
ATOM 728 N N . ASP A 1 88 ? 9.051 6.015 -9.489 1.00 90.12 88 ASP A N 1
ATOM 729 C CA . ASP A 1 88 ? 8.648 6.124 -10.898 1.00 90.12 88 ASP A CA 1
ATOM 730 C C . ASP A 1 88 ? 9.459 5.172 -11.794 1.00 90.12 88 ASP A C 1
ATOM 732 O O . ASP A 1 88 ? 8.893 4.469 -12.633 1.00 90.12 88 ASP A O 1
ATOM 736 N N . SER A 1 89 ? 10.765 5.063 -11.535 1.00 91.31 89 SER A N 1
ATOM 737 C CA . SER A 1 89 ? 11.665 4.135 -12.220 1.00 91.31 89 SER A CA 1
ATOM 738 C C . SER A 1 89 ? 11.246 2.679 -12.021 1.00 91.31 89 SER A C 1
ATOM 740 O O . SER A 1 89 ? 11.193 1.918 -12.987 1.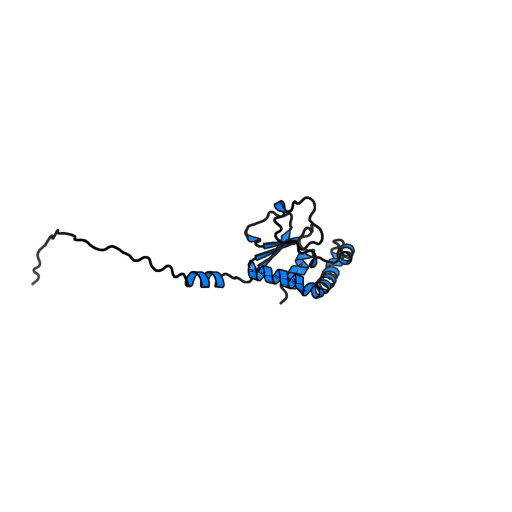00 91.31 89 SER A O 1
ATOM 742 N N . LEU A 1 90 ? 10.894 2.282 -10.792 1.00 91.44 90 LEU A N 1
ATOM 743 C CA . LEU A 1 90 ? 10.468 0.913 -10.507 1.00 91.44 90 LEU A CA 1
ATOM 744 C C . LEU A 1 90 ? 9.107 0.591 -11.134 1.00 91.44 90 LEU A C 1
ATOM 746 O O . LEU A 1 90 ? 8.922 -0.501 -11.672 1.00 91.44 90 LEU A O 1
ATOM 750 N N . ARG A 1 91 ? 8.175 1.550 -11.118 1.00 88.62 91 ARG A N 1
ATOM 751 C CA . ARG A 1 91 ? 6.873 1.431 -11.784 1.00 88.62 91 ARG A CA 1
ATOM 752 C C . ARG A 1 91 ? 7.031 1.242 -13.296 1.00 88.62 91 ARG A C 1
ATOM 754 O O . ARG A 1 91 ? 6.395 0.350 -13.854 1.00 88.62 91 ARG A O 1
ATOM 761 N N . LYS A 1 92 ? 7.881 2.049 -13.943 1.00 89.19 92 LYS A N 1
ATOM 762 C CA . LYS A 1 92 ? 8.196 1.940 -15.379 1.00 89.19 92 LYS A CA 1
ATOM 763 C C . LYS A 1 92 ? 8.879 0.620 -15.716 1.00 89.19 92 LYS A C 1
ATOM 765 O O . LYS A 1 92 ? 8.520 -0.010 -16.699 1.00 89.19 92 LYS A O 1
ATOM 770 N N . TRP A 1 93 ? 9.826 0.185 -14.887 1.00 92.62 93 TRP A N 1
ATOM 771 C CA . TRP A 1 93 ? 10.540 -1.073 -15.093 1.00 92.62 93 TRP A CA 1
ATOM 772 C C . TRP A 1 93 ? 9.627 -2.299 -14.968 1.00 92.62 93 TRP A C 1
ATOM 774 O O . TRP A 1 93 ? 9.749 -3.235 -15.755 1.00 92.62 93 TRP A O 1
ATOM 784 N N . TYR A 1 94 ? 8.718 -2.300 -13.987 1.00 88.56 94 TYR A N 1
ATOM 785 C CA . TYR A 1 94 ? 7.781 -3.404 -13.794 1.00 88.56 94 TYR A CA 1
ATOM 786 C C . TYR A 1 94 ? 6.766 -3.485 -14.932 1.00 88.56 94 TYR A C 1
ATOM 788 O O . TYR A 1 94 ? 6.520 -4.573 -15.430 1.00 88.56 94 TYR A O 1
ATOM 796 N N . SER A 1 95 ? 6.189 -2.353 -15.352 1.00 86.00 95 SER A N 1
ATOM 797 C CA . SER A 1 95 ? 5.246 -2.264 -16.479 1.00 86.00 95 SER A CA 1
ATOM 798 C C . SER A 1 95 ? 4.106 -3.307 -16.470 1.00 86.00 95 SER A C 1
ATOM 800 O O . SER A 1 95 ? 3.558 -3.619 -17.523 1.00 86.00 95 SER A O 1
ATOM 802 N N . HIS A 1 96 ? 3.729 -3.821 -15.291 1.00 80.81 96 HIS A N 1
ATOM 803 C CA . HIS A 1 96 ? 2.755 -4.912 -15.114 1.00 80.81 96 HIS A CA 1
ATOM 804 C C . HIS A 1 96 ? 3.145 -6.253 -15.757 1.00 80.81 96 HIS A C 1
ATOM 806 O O . HIS A 1 96 ? 2.287 -7.072 -16.066 1.00 80.81 96 HIS A O 1
ATOM 812 N N . ASP A 1 97 ? 4.442 -6.487 -15.922 1.00 87.38 97 ASP A N 1
ATOM 813 C CA . ASP A 1 97 ? 4.992 -7.736 -16.426 1.00 87.38 97 ASP A CA 1
ATOM 814 C C . ASP A 1 97 ? 5.108 -8.771 -15.294 1.00 87.38 97 ASP A C 1
ATOM 816 O O . ASP A 1 97 ? 5.873 -8.597 -14.338 1.00 87.38 97 ASP A O 1
ATOM 820 N N . VAL A 1 98 ? 4.332 -9.851 -15.393 1.00 87.88 98 VAL A N 1
ATOM 821 C CA . VAL A 1 98 ? 4.271 -10.918 -14.382 1.00 87.88 98 VAL A CA 1
ATOM 822 C C . VAL A 1 98 ? 5.623 -11.622 -14.228 1.00 87.88 98 VAL A C 1
ATOM 824 O O . VAL A 1 98 ? 5.994 -11.974 -13.107 1.00 87.88 98 VAL A O 1
ATOM 827 N N . GLU A 1 99 ? 6.427 -11.736 -15.289 1.00 90.81 99 GLU A N 1
ATOM 828 C CA . GLU A 1 99 ? 7.764 -12.346 -15.215 1.00 90.81 99 GLU A CA 1
ATOM 829 C C . GLU A 1 99 ? 8.698 -11.532 -14.310 1.00 90.81 99 GLU A C 1
ATOM 831 O O . GLU A 1 99 ? 9.522 -12.065 -13.560 1.00 90.81 99 GLU A O 1
ATOM 836 N N . LYS A 1 100 ? 8.512 -10.208 -14.298 1.00 91.06 100 LYS A N 1
ATOM 837 C CA . LYS A 1 100 ? 9.273 -9.280 -13.456 1.00 91.06 100 LYS A CA 1
ATOM 838 C C . LYS A 1 100 ? 8.748 -9.197 -12.026 1.00 91.06 100 LYS A C 1
ATOM 840 O O . LYS A 1 100 ? 9.379 -8.523 -11.206 1.00 91.06 100 LYS A O 1
ATOM 845 N N . TRP A 1 101 ? 7.649 -9.876 -11.683 1.00 92.19 101 TRP A N 1
ATOM 846 C CA . TRP A 1 101 ? 7.005 -9.771 -10.371 1.00 92.19 101 TRP A CA 1
ATOM 847 C C . TRP A 1 101 ? 7.960 -10.061 -9.216 1.00 92.19 101 TRP A C 1
ATOM 849 O O . TRP A 1 101 ? 8.110 -9.235 -8.318 1.00 92.19 101 TRP A O 1
ATOM 859 N N . GLN A 1 102 ? 8.677 -11.186 -9.249 1.00 92.94 102 GLN A N 1
ATOM 860 C CA . GLN A 1 102 ? 9.610 -11.540 -8.172 1.00 92.94 102 GLN A CA 1
ATOM 861 C C . GLN A 1 102 ? 10.715 -10.484 -8.001 1.00 92.94 102 GLN A C 1
ATOM 863 O O . GLN A 1 102 ? 11.101 -10.146 -6.878 1.00 92.94 102 GLN A O 1
ATOM 868 N N . GLY A 1 103 ? 11.194 -9.910 -9.108 1.00 93.38 103 GLY A N 1
ATOM 869 C CA . GLY A 1 103 ? 12.141 -8.796 -9.088 1.00 93.38 103 GLY A CA 1
ATOM 870 C C . GLY A 1 103 ? 11.525 -7.515 -8.521 1.00 93.38 103 GLY A C 1
ATOM 871 O O . GLY A 1 103 ? 12.166 -6.828 -7.724 1.00 93.38 103 GLY A O 1
ATOM 872 N N . PHE A 1 104 ? 10.270 -7.224 -8.866 1.00 94.12 104 PHE A N 1
ATOM 873 C CA . PHE A 1 104 ? 9.519 -6.089 -8.336 1.00 94.12 104 PHE A CA 1
ATOM 874 C C . PHE A 1 104 ? 9.316 -6.205 -6.825 1.00 94.12 104 PHE A C 1
ATOM 876 O O . PHE A 1 104 ? 9.622 -5.254 -6.112 1.00 94.12 104 PHE A O 1
ATOM 883 N N . VAL A 1 105 ? 8.906 -7.373 -6.312 1.00 92.88 105 VAL A N 1
ATOM 884 C CA . VAL A 1 105 ? 8.760 -7.609 -4.866 1.00 92.88 105 VAL A CA 1
ATOM 885 C C . VAL A 1 105 ? 10.070 -7.314 -4.140 1.00 92.88 105 VAL A C 1
ATOM 887 O O . VAL A 1 105 ? 10.057 -6.604 -3.134 1.00 92.88 105 VAL A O 1
ATOM 890 N N . LYS A 1 106 ? 11.207 -7.810 -4.648 1.00 93.50 106 LYS A N 1
ATOM 891 C CA . LYS A 1 106 ? 12.531 -7.582 -4.044 1.00 93.50 106 LYS A CA 1
ATOM 892 C C . LYS A 1 106 ? 12.912 -6.100 -4.045 1.00 93.50 106 LYS A C 1
ATOM 894 O O . LYS A 1 106 ? 13.232 -5.559 -2.987 1.00 93.50 106 LYS A O 1
ATOM 899 N N . LYS A 1 107 ? 12.840 -5.441 -5.206 1.00 94.00 107 LYS A N 1
ATOM 900 C CA . LYS A 1 107 ? 13.198 -4.022 -5.366 1.00 94.00 107 LYS A CA 1
ATOM 901 C C . LYS A 1 107 ? 12.290 -3.112 -4.541 1.00 94.00 107 LYS A C 1
ATOM 903 O O . LYS A 1 107 ? 12.783 -2.272 -3.796 1.00 94.00 107 LYS A O 1
ATOM 908 N N . TYR A 1 108 ? 10.977 -3.323 -4.598 1.00 94.19 108 TYR A N 1
ATOM 909 C CA . TYR A 1 108 ? 10.023 -2.509 -3.852 1.00 94.19 108 TYR A CA 1
ATOM 910 C C . TYR A 1 108 ? 10.142 -2.737 -2.342 1.00 94.19 108 TYR A C 1
ATOM 912 O O . TYR A 1 108 ? 10.125 -1.781 -1.575 1.00 94.19 108 TYR A O 1
ATOM 920 N N . SER A 1 109 ? 10.362 -3.978 -1.893 1.00 91.44 109 SER A N 1
ATOM 921 C CA . SER A 1 109 ? 10.626 -4.250 -0.472 1.00 91.44 109 SER A CA 1
ATOM 922 C C . SER A 1 109 ? 11.888 -3.543 0.027 1.00 91.44 109 SER A C 1
ATOM 924 O O . SER A 1 109 ? 11.922 -3.115 1.178 1.00 91.44 109 SER A O 1
ATOM 926 N N . ALA A 1 110 ? 12.916 -3.405 -0.817 1.00 92.12 110 ALA A N 1
ATOM 927 C CA . ALA A 1 110 ? 14.106 -2.627 -0.488 1.00 92.12 110 ALA A CA 1
ATOM 928 C C . ALA A 1 110 ? 13.793 -1.123 -0.394 1.00 92.12 110 ALA A C 1
ATOM 930 O O . ALA A 1 110 ? 14.176 -0.500 0.593 1.00 92.12 110 ALA A O 1
ATOM 931 N N . GLU A 1 111 ? 13.024 -0.560 -1.335 1.00 92.56 111 GLU A N 1
ATOM 932 C CA . GLU A 1 111 ? 12.559 0.837 -1.257 1.00 92.56 111 GLU A CA 1
ATOM 933 C C . GLU A 1 111 ? 11.744 1.102 0.019 1.00 92.56 111 GLU A C 1
ATOM 935 O O . GLU A 1 111 ? 11.903 2.139 0.661 1.00 92.56 111 GLU A O 1
ATOM 940 N N . LEU A 1 112 ? 10.897 0.151 0.425 1.00 91.00 112 LEU A N 1
ATOM 941 C CA . LEU A 1 112 ? 10.066 0.269 1.622 1.00 91.00 112 LEU A CA 1
ATOM 942 C C . LEU A 1 112 ? 10.883 0.340 2.921 1.00 91.00 112 LEU A C 1
ATOM 944 O O . LEU A 1 112 ? 10.429 0.980 3.868 1.00 91.00 112 LEU A O 1
ATOM 948 N N . ARG A 1 113 ? 12.095 -0.233 2.974 1.00 87.56 113 ARG A N 1
ATOM 949 C CA . ARG A 1 113 ? 12.986 -0.107 4.148 1.00 87.56 113 ARG A CA 1
ATOM 950 C C . ARG A 1 113 ? 13.424 1.338 4.395 1.00 87.56 113 ARG A C 1
ATOM 952 O O . ARG A 1 113 ? 13.605 1.721 5.543 1.00 87.56 113 ARG A O 1
ATOM 959 N N . GLY A 1 114 ? 13.550 2.143 3.338 1.00 85.38 114 GLY A N 1
ATOM 960 C CA . GLY A 1 114 ? 13.837 3.577 3.445 1.00 85.38 114 GLY A CA 1
ATOM 961 C C . GLY A 1 114 ? 12.614 4.429 3.805 1.00 85.38 114 GLY A C 1
ATOM 962 O O . GLY A 1 114 ? 12.751 5.612 4.097 1.00 85.38 114 GLY A O 1
ATOM 963 N N . LYS A 1 115 ? 11.409 3.844 3.805 1.00 88.12 115 LYS A N 1
ATOM 964 C CA . LYS A 1 115 ? 10.122 4.542 3.978 1.00 88.12 115 LYS A CA 1
ATOM 965 C C . LYS A 1 115 ? 9.474 4.262 5.333 1.00 88.12 115 LYS A C 1
ATOM 967 O O . LYS A 1 115 ? 8.248 4.283 5.471 1.00 88.12 115 LYS A O 1
ATOM 972 N N . SER A 1 116 ? 10.301 4.028 6.350 1.00 84.31 116 SER A N 1
ATOM 973 C CA . SER A 1 116 ? 9.879 3.744 7.726 1.00 84.31 116 SER A CA 1
ATOM 974 C C . SER A 1 116 ? 8.829 4.719 8.284 1.00 84.31 116 SER A C 1
ATOM 976 O O . SER A 1 116 ? 7.879 4.229 8.897 1.00 84.31 116 SER A O 1
ATOM 978 N N . PRO A 1 117 ? 8.892 6.048 8.041 1.00 89.56 117 PRO A N 1
ATOM 979 C CA . PRO A 1 117 ? 7.867 6.972 8.535 1.00 89.56 117 PRO A CA 1
ATOM 980 C C . PRO A 1 117 ? 6.467 6.682 7.976 1.00 89.56 117 PRO A C 1
ATOM 982 O O . PRO A 1 117 ? 5.495 6.632 8.726 1.00 89.56 117 PRO A O 1
ATOM 985 N N . SER A 1 118 ? 6.353 6.415 6.672 1.00 90.25 118 SER A N 1
ATOM 986 C CA . SER A 1 118 ? 5.069 6.105 6.027 1.00 90.25 118 SER A CA 1
ATOM 987 C C . SER A 1 118 ? 4.510 4.758 6.489 1.00 90.25 118 SER A C 1
ATOM 989 O O . SER A 1 118 ? 3.308 4.624 6.712 1.00 90.25 118 SER A O 1
ATOM 991 N N . LEU A 1 119 ? 5.377 3.760 6.690 1.00 90.69 119 LEU A N 1
ATOM 992 C CA . LEU A 1 119 ? 4.978 2.466 7.250 1.00 90.69 119 LEU A CA 1
ATOM 993 C C . LEU A 1 119 ? 4.494 2.601 8.699 1.00 90.69 119 LEU A C 1
ATOM 995 O O . LEU A 1 119 ? 3.484 2.002 9.075 1.00 90.69 119 LEU A O 1
ATOM 999 N N . ALA A 1 120 ? 5.186 3.409 9.504 1.00 90.88 120 ALA A N 1
ATOM 1000 C CA . ALA A 1 120 ? 4.790 3.710 10.874 1.00 90.88 120 ALA A CA 1
ATOM 1001 C C . ALA A 1 120 ? 3.444 4.442 10.921 1.00 90.88 120 ALA A C 1
ATOM 1003 O O . ALA A 1 120 ? 2.612 4.112 11.763 1.00 90.88 120 ALA A O 1
ATOM 1004 N N . GLN A 1 121 ? 3.187 5.360 9.985 1.00 92.44 121 GLN A N 1
ATOM 1005 C CA . GLN A 1 121 ? 1.901 6.046 9.868 1.00 92.44 121 GLN A CA 1
ATOM 1006 C C . GLN A 1 121 ? 0.754 5.067 9.589 1.00 92.44 121 GLN A C 1
ATOM 1008 O O . GLN A 1 121 ? -0.274 5.141 10.257 1.00 92.44 121 GLN A O 1
ATOM 1013 N N . ILE A 1 122 ? 0.929 4.105 8.675 1.00 91.88 122 ILE A N 1
ATOM 1014 C CA . ILE A 1 122 ? -0.095 3.076 8.416 1.00 91.88 122 ILE A CA 1
ATOM 1015 C C . ILE A 1 122 ? -0.356 2.239 9.677 1.00 91.88 122 ILE A C 1
ATOM 1017 O O . ILE A 1 122 ? -1.511 2.020 10.034 1.00 91.88 122 ILE A O 1
ATOM 1021 N N . LYS A 1 123 ? 0.695 1.822 10.394 1.00 90.69 123 LYS A N 1
ATOM 1022 C CA . LYS A 1 123 ? 0.555 1.076 11.660 1.00 90.69 123 LYS A CA 1
ATOM 1023 C C . LYS A 1 123 ? -0.079 1.913 12.778 1.00 90.69 123 LYS A C 1
ATOM 1025 O O . LYS A 1 123 ? -0.781 1.384 13.635 1.00 90.69 123 LYS A O 1
ATOM 1030 N N . ALA A 1 124 ? 0.163 3.220 12.808 1.00 91.12 124 ALA A N 1
ATOM 1031 C CA . ALA A 1 124 ? -0.484 4.120 13.757 1.00 91.12 124 ALA A CA 1
ATOM 1032 C C . ALA A 1 124 ? -1.984 4.244 13.457 1.00 91.12 124 ALA A C 1
ATOM 1034 O O . ALA A 1 124 ? -2.797 4.100 14.369 1.00 91.12 124 ALA A O 1
ATOM 1035 N N . LEU A 1 125 ? -2.346 4.417 12.182 1.00 91.06 125 LEU A N 1
ATOM 1036 C CA . LEU A 1 125 ? 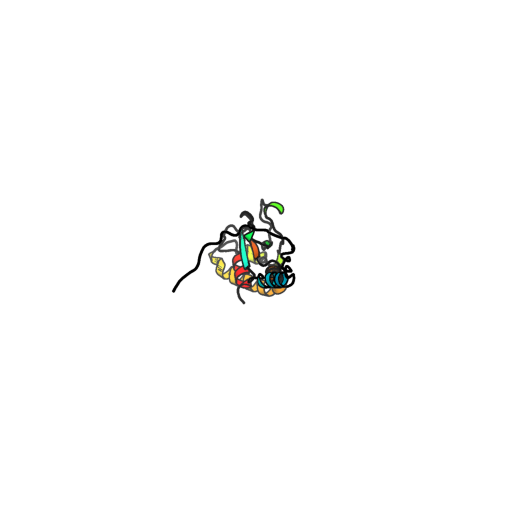-3.738 4.438 11.727 1.00 91.06 125 LEU A CA 1
ATOM 1037 C C . LEU A 1 125 ? -4.448 3.121 12.039 1.00 91.06 125 LEU A C 1
ATOM 1039 O O . LEU A 1 125 ? -5.568 3.136 12.532 1.00 91.06 125 LEU A O 1
ATOM 1043 N N . GLU A 1 126 ? -3.774 1.991 11.835 1.00 90.81 126 GLU A N 1
ATOM 1044 C CA . GLU A 1 126 ? -4.267 0.665 12.210 1.00 90.81 126 GLU A CA 1
ATOM 1045 C C . GLU A 1 126 ? -4.607 0.606 13.712 1.00 90.81 126 GLU A C 1
ATOM 1047 O O . GLU A 1 126 ? -5.710 0.214 14.090 1.00 90.81 126 GLU A O 1
ATOM 1052 N N . LYS A 1 127 ? -3.706 1.066 14.588 1.00 89.00 127 LYS A N 1
ATOM 1053 C CA . LYS A 1 127 ? -3.934 1.087 16.046 1.00 89.00 127 LYS A CA 1
ATOM 1054 C C . LYS A 1 127 ? -5.025 2.067 16.493 1.00 89.00 127 LYS A C 1
ATOM 1056 O O . LYS A 1 127 ? -5.592 1.897 17.578 1.00 89.00 127 LYS A O 1
ATOM 1061 N N . GLN A 1 128 ? -5.263 3.124 15.720 1.00 88.38 128 GLN A N 1
ATOM 1062 C CA . GLN A 1 128 ? -6.254 4.157 16.023 1.00 88.38 128 GLN A CA 1
ATOM 1063 C C . GLN A 1 128 ? -7.651 3.773 15.530 1.00 88.38 128 GLN A C 1
ATOM 1065 O O . GLN A 1 128 ? -8.607 3.903 16.287 1.00 88.38 128 GLN A O 1
ATOM 1070 N N . GLN A 1 129 ? -7.749 3.278 14.297 1.00 87.88 129 GLN A N 1
ATOM 1071 C CA . GLN A 1 129 ? -9.007 3.035 13.583 1.00 87.88 129 GLN A CA 1
ATOM 1072 C C . GLN A 1 129 ? -9.443 1.564 13.603 1.00 87.88 129 GLN A C 1
ATOM 1074 O O . GLN A 1 129 ? -10.560 1.236 13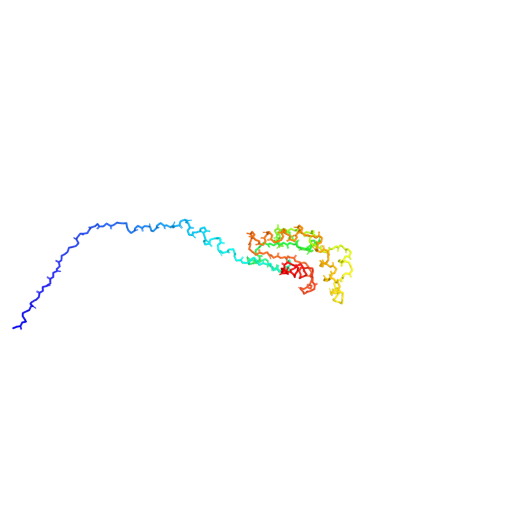.206 1.00 87.88 129 GLN A O 1
ATOM 1079 N N . GLY A 1 130 ? -8.568 0.653 14.035 1.00 88.56 130 GLY A N 1
ATOM 1080 C CA . GLY A 1 130 ? -8.810 -0.788 14.034 1.00 88.56 130 GLY A CA 1
ATOM 1081 C C . GLY A 1 130 ? -8.631 -1.399 12.646 1.00 88.56 130 GLY A C 1
ATOM 1082 O O . GLY A 1 130 ? -7.712 -2.183 12.441 1.00 88.56 130 GLY A O 1
ATOM 1083 N N . THR A 1 131 ? -9.476 -1.038 11.677 1.00 91.69 131 THR A N 1
ATOM 1084 C CA . THR A 1 131 ? -9.380 -1.553 10.298 1.00 91.69 131 THR A CA 1
ATOM 1085 C C . THR A 1 131 ? -8.860 -0.484 9.345 1.00 91.69 131 THR A C 1
ATOM 1087 O O . THR A 1 131 ? -9.416 0.612 9.273 1.00 91.69 131 THR A O 1
ATOM 1090 N N . VAL A 1 132 ? -7.812 -0.818 8.591 1.00 94.44 132 VAL A N 1
ATOM 1091 C CA . VAL A 1 132 ? -7.232 0.022 7.540 1.00 94.44 132 VAL A CA 1
ATOM 1092 C C . VAL A 1 132 ? -7.258 -0.734 6.217 1.00 94.44 132 VAL A C 1
ATOM 1094 O O . VAL A 1 132 ? -6.709 -1.830 6.093 1.00 94.44 132 VAL A O 1
ATOM 1097 N N . THR A 1 133 ? -7.858 -0.120 5.204 1.00 95.25 133 THR A N 1
ATOM 1098 C CA . THR A 1 133 ? -7.898 -0.643 3.839 1.00 95.25 133 THR A CA 1
ATOM 1099 C C . THR A 1 133 ? -6.953 0.147 2.951 1.00 95.25 133 THR A C 1
ATOM 1101 O O . THR A 1 133 ? -7.152 1.337 2.708 1.00 95.25 133 THR A O 1
ATOM 1104 N N . LEU A 1 134 ? -5.931 -0.529 2.436 1.00 95.25 134 LEU A N 1
ATOM 1105 C CA . LEU A 1 134 ? -5.002 0.014 1.457 1.00 95.25 134 LEU A CA 1
ATOM 1106 C C . LEU A 1 134 ? -5.629 -0.095 0.065 1.00 95.25 134 LEU A C 1
ATOM 1108 O O . LEU A 1 134 ? -5.882 -1.189 -0.445 1.00 95.25 134 LEU A O 1
ATOM 1112 N N . LEU A 1 135 ? -5.893 1.054 -0.539 1.00 94.75 135 LEU A N 1
ATOM 1113 C CA . LEU A 1 135 ? -6.519 1.167 -1.843 1.00 94.75 135 LEU A CA 1
ATOM 1114 C C . LEU A 1 135 ? -5.475 1.209 -2.952 1.00 94.75 135 LEU A C 1
ATOM 1116 O O . LEU A 1 135 ? -4.498 1.959 -2.871 1.00 94.75 135 LEU A O 1
ATOM 1120 N N . PHE A 1 136 ? -5.734 0.444 -4.010 1.00 93.69 136 PHE A N 1
ATOM 1121 C CA . PHE A 1 136 ? -4.925 0.417 -5.224 1.00 93.69 136 PHE A CA 1
ATOM 1122 C C . PHE A 1 136 ? -5.786 0.496 -6.491 1.00 93.69 136 PHE A C 1
ATOM 1124 O O . PHE A 1 136 ? -6.952 0.099 -6.507 1.00 93.69 136 PHE A O 1
ATOM 1131 N N . GLY A 1 137 ? -5.211 1.035 -7.561 1.00 89.88 137 GLY A N 1
ATOM 1132 C CA . GLY A 1 137 ? -5.835 1.239 -8.865 1.00 89.88 137 GLY A CA 1
ATOM 1133 C C . GLY A 1 137 ? -5.394 0.246 -9.940 1.00 89.88 137 GLY A C 1
ATOM 1134 O O . GLY A 1 137 ? -5.916 0.309 -11.052 1.00 89.88 137 GLY A O 1
ATOM 1135 N N . ALA A 1 138 ? -4.458 -0.662 -9.644 1.00 87.12 138 ALA A N 1
ATOM 1136 C CA . ALA A 1 138 ? -4.044 -1.697 -10.590 1.00 87.12 138 ALA A CA 1
ATOM 1137 C C . ALA A 1 138 ? -5.231 -2.592 -11.003 1.00 87.12 138 ALA A C 1
ATOM 1139 O O . ALA A 1 138 ? -6.169 -2.833 -10.232 1.00 87.12 138 ALA A O 1
ATOM 1140 N N . ARG A 1 139 ? -5.203 -3.061 -12.258 1.00 85.06 139 ARG A N 1
ATOM 1141 C CA . ARG A 1 139 ? -6.208 -3.999 -12.777 1.00 85.06 139 ARG A CA 1
ATOM 1142 C C . ARG A 1 139 ? -6.008 -5.398 -12.201 1.00 85.06 139 ARG A C 1
ATOM 1144 O O . ARG A 1 139 ? -7.001 -6.043 -11.888 1.00 85.06 139 ARG A O 1
ATOM 1151 N N . ASP A 1 140 ? -4.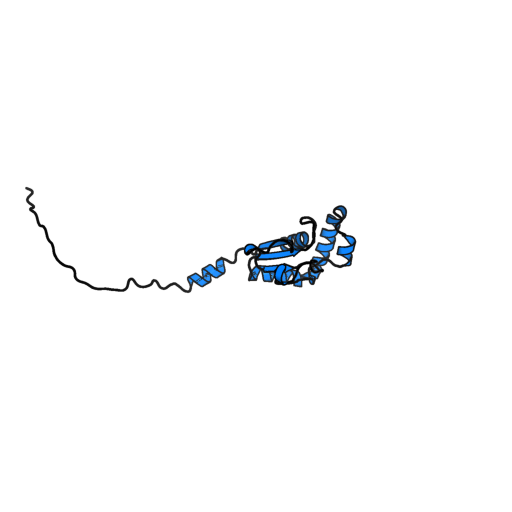751 -5.806 -12.043 1.00 86.25 140 ASP A N 1
ATOM 1152 C CA . ASP A 1 140 ? -4.361 -7.080 -11.444 1.00 86.25 140 ASP A CA 1
ATOM 1153 C C . ASP A 1 140 ? -4.439 -7.002 -9.899 1.00 86.25 140 ASP A C 1
ATOM 1155 O O . ASP A 1 140 ? -3.728 -6.194 -9.279 1.00 86.25 140 ASP A O 1
ATOM 1159 N N . PRO A 1 141 ? -5.323 -7.790 -9.257 1.00 84.69 141 PRO A N 1
ATOM 1160 C CA . PRO A 1 141 ? -5.458 -7.821 -7.805 1.00 84.69 141 PRO A CA 1
ATOM 1161 C C . PRO A 1 141 ? -4.353 -8.615 -7.093 1.00 84.69 141 PRO A C 1
ATOM 1163 O O . PRO A 1 141 ? -4.152 -8.402 -5.897 1.00 84.69 141 PRO A O 1
ATOM 1166 N N . GLU A 1 142 ? -3.624 -9.482 -7.795 1.00 86.06 142 GLU A N 1
ATOM 1167 C CA . GLU A 1 142 ? -2.600 -10.366 -7.227 1.00 86.06 142 GLU A CA 1
ATOM 1168 C C . GLU A 1 142 ? -1.197 -9.766 -7.364 1.00 86.06 142 GLU A C 1
ATOM 1170 O O . GLU A 1 142 ? -0.407 -9.796 -6.415 1.00 86.06 142 GLU A O 1
ATOM 1175 N N . HIS A 1 143 ? -0.905 -9.136 -8.504 1.00 88.25 143 HIS A N 1
ATOM 1176 C CA . HIS A 1 143 ? 0.401 -8.539 -8.789 1.00 88.25 143 HIS A CA 1
ATOM 1177 C C . HIS A 1 143 ? 0.345 -7.009 -8.756 1.00 88.25 143 HIS A C 1
ATOM 1179 O O . HIS A 1 143 ? 0.315 -6.312 -9.773 1.00 88.25 143 HIS A O 1
ATOM 1185 N N . ASN A 1 144 ? 0.333 -6.456 -7.544 1.00 90.44 144 ASN A N 1
ATOM 1186 C CA . ASN A 1 144 ? 0.352 -5.010 -7.329 1.00 90.44 144 ASN A CA 1
ATOM 1187 C C . ASN A 1 144 ? 1.179 -4.602 -6.105 1.00 90.44 144 ASN A C 1
ATOM 1189 O O . ASN A 1 144 ? 1.521 -5.397 -5.229 1.00 90.44 144 ASN A O 1
ATOM 1193 N N . GLN A 1 145 ? 1.484 -3.311 -6.020 1.00 90.94 145 GLN A N 1
ATOM 1194 C CA . GLN A 1 145 ? 2.249 -2.739 -4.918 1.00 90.94 145 GLN A CA 1
ATOM 1195 C C . GLN A 1 145 ? 1.561 -2.907 -3.555 1.00 90.94 145 GLN A C 1
ATOM 1197 O O . GLN A 1 145 ? 2.246 -3.095 -2.551 1.00 90.94 145 GLN A O 1
ATOM 1202 N N . ALA A 1 146 ? 0.225 -2.886 -3.492 1.00 93.00 146 ALA A N 1
ATOM 1203 C CA . ALA A 1 146 ? -0.491 -3.008 -2.225 1.00 93.00 146 ALA A CA 1
ATOM 1204 C C . ALA A 1 146 ? -0.324 -4.406 -1.610 1.00 93.00 146 ALA A C 1
ATOM 1206 O O . ALA A 1 146 ? -0.180 -4.511 -0.394 1.00 93.00 146 ALA A O 1
ATOM 1207 N N . VAL A 1 147 ? -0.237 -5.460 -2.428 1.00 92.94 147 VAL A N 1
ATOM 1208 C CA . VAL A 1 147 ? 0.077 -6.830 -1.980 1.00 92.94 147 VAL A CA 1
ATOM 1209 C C . VAL A 1 147 ? 1.459 -6.896 -1.325 1.00 92.94 147 VAL A C 1
ATOM 1211 O O . VAL A 1 147 ? 1.610 -7.457 -0.236 1.00 92.94 147 VAL A O 1
ATOM 1214 N N . VAL A 1 148 ? 2.474 -6.279 -1.939 1.00 93.06 148 VAL A N 1
ATOM 1215 C CA . VAL A 1 148 ? 3.834 -6.243 -1.373 1.00 93.06 148 VAL A CA 1
ATOM 1216 C C . VAL A 1 148 ? 3.872 -5.431 -0.082 1.00 93.06 148 VAL A C 1
ATOM 1218 O O . VAL A 1 148 ? 4.445 -5.875 0.913 1.00 93.06 148 VAL A O 1
ATOM 1221 N N . LEU A 1 149 ? 3.220 -4.268 -0.072 1.00 93.44 149 LEU A N 1
ATOM 1222 C CA . LEU A 1 149 ? 3.131 -3.407 1.101 1.00 93.44 149 LEU A CA 1
ATOM 1223 C C . LEU A 1 149 ? 2.441 -4.123 2.267 1.00 93.44 149 LEU A C 1
ATOM 1225 O O . LEU A 1 149 ? 2.955 -4.124 3.385 1.00 93.44 149 LEU A O 1
ATOM 1229 N N . LEU A 1 150 ? 1.323 -4.799 2.000 1.00 93.25 150 LEU A N 1
ATOM 1230 C CA . LEU A 1 150 ? 0.620 -5.619 2.980 1.00 93.25 150 LEU A CA 1
ATOM 1231 C C . LEU A 1 150 ? 1.535 -6.706 3.552 1.00 93.25 150 LEU A C 1
ATOM 1233 O O . LEU A 1 150 ? 1.560 -6.915 4.765 1.00 93.25 150 LEU A O 1
ATOM 1237 N N . ARG A 1 151 ? 2.313 -7.380 2.697 1.00 92.25 151 ARG A N 1
ATOM 1238 C CA . ARG A 1 151 ? 3.263 -8.415 3.121 1.00 92.25 151 ARG A CA 1
ATOM 1239 C C . ARG A 1 151 ? 4.346 -7.852 4.039 1.00 92.25 151 ARG A C 1
ATOM 1241 O O . ARG A 1 151 ? 4.649 -8.479 5.048 1.00 92.25 151 ARG A O 1
ATOM 1248 N N . VAL A 1 152 ? 4.897 -6.679 3.726 1.00 91.06 152 VAL A N 1
ATOM 1249 C CA . VAL A 1 152 ? 5.895 -6.001 4.573 1.00 91.06 152 VAL A CA 1
ATOM 1250 C C . VAL A 1 152 ? 5.289 -5.569 5.908 1.00 91.06 152 VAL A C 1
ATOM 1252 O O . VAL A 1 152 ? 5.919 -5.744 6.944 1.00 91.06 152 VAL A O 1
ATOM 1255 N N . LEU A 1 153 ? 4.056 -5.059 5.913 1.00 89.50 153 LEU A N 1
ATOM 1256 C CA . LEU A 1 153 ? 3.375 -4.631 7.137 1.00 89.50 153 LEU A CA 1
ATOM 1257 C C . LEU A 1 153 ? 3.000 -5.804 8.053 1.00 89.50 153 LEU A C 1
ATOM 1259 O O . LEU A 1 153 ? 3.073 -5.659 9.274 1.00 89.50 153 LEU A O 1
ATOM 1263 N N . LYS A 1 154 ? 2.634 -6.955 7.472 1.00 86.88 154 LYS A N 1
ATOM 1264 C CA . LYS A 1 154 ? 2.313 -8.194 8.200 1.00 86.88 154 LYS A CA 1
ATOM 1265 C C . LYS A 1 154 ? 3.543 -8.935 8.720 1.00 86.88 154 LYS A C 1
ATOM 1267 O O . LYS A 1 154 ? 3.425 -9.674 9.695 1.00 86.88 154 LYS A O 1
ATOM 1272 N N . LYS A 1 155 ? 4.704 -8.773 8.080 1.00 76.94 155 LYS A N 1
ATOM 1273 C CA . LYS A 1 155 ? 5.956 -9.387 8.528 1.00 76.94 155 LYS A CA 1
ATOM 1274 C C . LYS A 1 155 ? 6.439 -8.635 9.777 1.00 76.94 155 LYS A C 1
ATOM 1276 O O . LYS A 1 155 ? 6.936 -7.515 9.676 1.00 76.94 155 LYS A O 1
ATOM 1281 N N . LYS A 1 156 ? 6.164 -9.219 10.946 1.00 46.78 156 LYS A N 1
ATOM 1282 C CA . LYS A 1 156 ? 6.694 -8.788 12.245 1.00 46.78 156 LYS A CA 1
ATOM 1283 C C . LYS A 1 156 ? 8.168 -9.140 12.358 1.00 46.78 156 LYS A C 1
ATOM 1285 O O . LYS A 1 156 ? 8.526 -10.245 11.894 1.00 46.78 156 LYS A O 1
#

pLDDT: mean 78.66, std 19.56, range [37.31, 95.25]